Protein AF-A0A1E5WBP1-F1 (afdb_monomer)

Solvent-accessible surface area (backbone atoms only — not comparable to full-atom values): 3690 Å² total; per-residue (Å²): 136,83,78,83,76,55,64,69,59,50,52,38,50,51,51,53,48,57,40,64,67,44,89,53,71,88,70,34,66,54,71,74,55,49,50,33,40,68,73,63,72,59,45,93,69,64,80,77,67,80,71,81,78,73,87,127

Organism: NCBI:txid888268

Mean predicted aligned error: 10.85 Å

Foldseek 3Di:
DDDPPD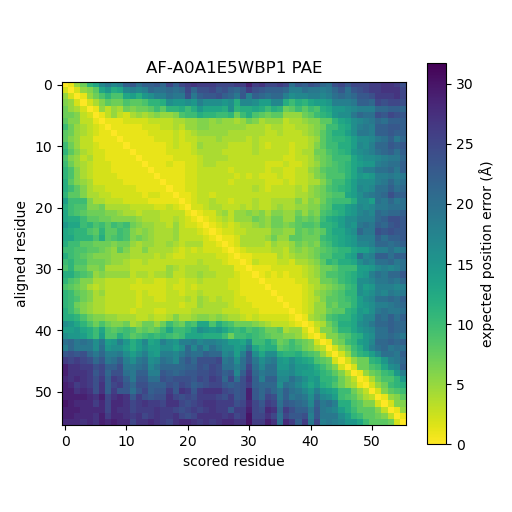VVLVVLVVVLVVQCVDPDPVSRDDPVVNVCSNVVVPDPPDPPPPPPPDDD

Structure (mmCIF, N/CA/C/O backbone):
data_AF-A0A1E5WBP1-F1
#
_entry.id   AF-A0A1E5WBP1-F1
#
loop_
_atom_site.group_PDB
_atom_site.id
_atom_site.type_symbol
_atom_site.label_atom_id
_atom_site.label_alt_id
_atom_site.label_comp_id
_atom_site.label_asym_id
_atom_site.label_entity_id
_atom_site.label_seq_id
_atom_site.pdbx_PDB_ins_code
_atom_site.Cartn_x
_atom_site.Cartn_y
_atom_site.Cartn_z
_atom_site.occupancy
_atom_site.B_iso_or_equiv
_atom_site.auth_seq_id
_atom_site.auth_comp_id
_atom_site.auth_asym_id
_atom_site.auth_atom_id
_atom_site.pdbx_PDB_model_num
ATOM 1 N N . LEU A 1 1 ? 20.218 -10.431 -14.656 1.00 44.25 1 LEU A N 1
ATOM 2 C CA . LEU A 1 1 ? 18.754 -10.424 -14.475 1.00 44.25 1 LEU A CA 1
ATOM 3 C C . LEU A 1 1 ? 18.365 -9.003 -14.114 1.00 44.25 1 LEU A C 1
ATOM 5 O O . LEU A 1 1 ? 18.530 -8.625 -12.966 1.00 44.25 1 LEU A O 1
ATOM 9 N N . GLY A 1 2 ? 18.016 -8.187 -15.108 1.00 59.91 2 GLY A N 1
ATOM 10 C CA . GLY A 1 2 ? 17.375 -6.904 -14.835 1.00 59.91 2 GLY A CA 1
ATOM 11 C C . GLY A 1 2 ? 15.898 -7.199 -14.644 1.00 59.91 2 GLY A C 1
ATOM 12 O O . GLY A 1 2 ? 15.281 -7.740 -15.555 1.00 59.91 2 GLY A O 1
ATOM 13 N N . GLU A 1 3 ? 15.369 -6.963 -13.451 1.00 71.19 3 GLU A N 1
ATOM 14 C CA . GLU A 1 3 ? 13.924 -6.954 -13.261 1.00 71.19 3 GLU A CA 1
ATOM 15 C C . GLU A 1 3 ? 13.402 -5.693 -13.949 1.00 71.19 3 GLU A C 1
ATOM 17 O O . GLU A 1 3 ? 13.755 -4.579 -13.558 1.00 71.19 3 GLU A O 1
ATOM 22 N N . ASP A 1 4 ? 12.622 -5.862 -15.016 1.00 77.75 4 ASP A N 1
ATOM 23 C CA . ASP A 1 4 ? 11.868 -4.766 -15.611 1.00 77.75 4 ASP A CA 1
ATOM 24 C C . ASP A 1 4 ? 10.858 -4.284 -14.568 1.00 77.75 4 ASP A C 1
ATOM 26 O O . ASP A 1 4 ? 9.837 -4.923 -14.305 1.00 77.75 4 ASP A O 1
ATOM 30 N N . ILE A 1 5 ? 11.191 -3.177 -13.906 1.00 76.00 5 ILE A N 1
ATOM 31 C CA . ILE A 1 5 ? 10.323 -2.570 -12.906 1.00 76.00 5 ILE A CA 1
ATOM 32 C C . ILE A 1 5 ? 9.118 -1.979 -13.640 1.00 76.00 5 ILE A C 1
ATOM 34 O O . ILE A 1 5 ? 9.236 -0.985 -14.359 1.00 76.00 5 ILE A O 1
ATOM 38 N N . ASP A 1 6 ? 7.946 -2.578 -13.434 1.00 84.19 6 ASP A N 1
ATOM 39 C CA . ASP A 1 6 ? 6.695 -2.043 -13.955 1.00 84.19 6 ASP A CA 1
ATOM 40 C C . ASP A 1 6 ? 6.367 -0.732 -13.226 1.00 84.19 6 ASP A C 1
ATOM 42 O O . ASP A 1 6 ? 5.971 -0.704 -12.055 1.00 84.19 6 ASP A O 1
ATOM 46 N N . MET A 1 7 ? 6.538 0.382 -13.936 1.00 86.12 7 MET A N 1
ATOM 47 C CA . MET A 1 7 ? 6.282 1.723 -13.411 1.00 86.12 7 MET A CA 1
ATOM 48 C C . MET A 1 7 ? 4.838 1.898 -12.916 1.00 86.12 7 MET A C 1
ATOM 50 O O . MET A 1 7 ? 4.605 2.680 -11.995 1.00 86.12 7 MET A O 1
ATOM 54 N N . VAL A 1 8 ? 3.874 1.139 -13.450 1.00 84.50 8 VAL A N 1
ATOM 55 C CA . VAL A 1 8 ? 2.481 1.136 -12.9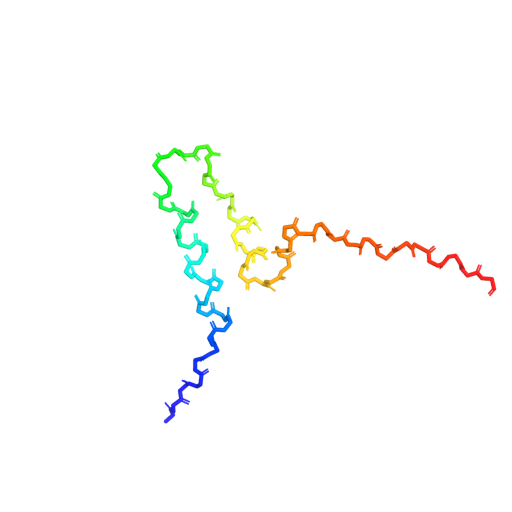75 1.00 84.50 8 VAL A CA 1
ATOM 56 C C . VAL A 1 8 ? 2.383 0.483 -11.598 1.00 84.50 8 VAL A C 1
ATOM 58 O O . VAL A 1 8 ? 1.633 0.948 -10.736 1.00 84.50 8 VAL A O 1
ATOM 61 N N . GLN A 1 9 ? 3.143 -0.586 -11.358 1.00 84.38 9 GLN A N 1
ATOM 62 C CA . GLN A 1 9 ? 3.202 -1.230 -10.048 1.00 84.38 9 GLN A CA 1
ATOM 63 C C . GLN A 1 9 ? 3.886 -0.323 -9.018 1.00 84.38 9 GLN A C 1
ATOM 65 O O . GLN A 1 9 ? 3.411 -0.221 -7.884 1.00 84.38 9 GLN A O 1
ATOM 70 N N . VAL A 1 10 ? 4.936 0.396 -9.426 1.00 89.38 10 VAL A N 1
ATOM 71 C CA . VAL A 1 10 ? 5.611 1.400 -8.588 1.00 89.38 10 VAL A CA 1
ATOM 72 C C . VAL A 1 10 ? 4.669 2.541 -8.220 1.00 89.38 10 VAL A C 1
ATOM 74 O O . VAL A 1 10 ? 4.567 2.892 -7.045 1.00 89.38 10 VAL A O 1
ATOM 77 N N . GLU A 1 11 ? 3.934 3.096 -9.185 1.00 88.31 11 GLU A N 1
ATOM 78 C CA . GLU A 1 11 ? 2.979 4.178 -8.931 1.00 88.31 11 GLU A CA 1
ATOM 79 C C . GLU A 1 11 ? 1.896 3.749 -7.926 1.00 88.31 11 GLU A C 1
ATOM 81 O O . GLU A 1 11 ? 1.593 4.478 -6.977 1.00 88.31 11 GLU A O 1
ATOM 86 N N . ARG A 1 12 ? 1.358 2.531 -8.072 1.00 87.31 12 ARG A N 1
ATOM 87 C CA . ARG A 1 12 ? 0.375 1.967 -7.129 1.00 87.31 12 ARG A CA 1
ATOM 88 C C . ARG A 1 12 ? 0.963 1.765 -5.737 1.00 87.31 12 ARG A C 1
ATOM 90 O O . ARG A 1 12 ? 0.310 2.102 -4.750 1.00 87.31 12 ARG A O 1
ATOM 97 N N . ALA A 1 13 ? 2.184 1.241 -5.647 1.00 88.12 13 ALA A N 1
ATOM 98 C CA . ALA A 1 13 ? 2.870 1.048 -4.374 1.00 88.12 13 ALA A CA 1
ATOM 99 C C . ALA A 1 13 ? 3.120 2.389 -3.666 1.00 88.12 13 ALA A C 1
ATOM 101 O O . ALA A 1 13 ? 2.858 2.507 -2.466 1.00 88.12 13 ALA A O 1
ATOM 102 N N . LEU A 1 14 ? 3.543 3.421 -4.402 1.00 90.25 14 LEU A N 1
ATOM 103 C CA . LEU A 1 14 ? 3.720 4.773 -3.870 1.00 90.25 14 LEU A CA 1
ATOM 104 C C . LEU A 1 14 ? 2.402 5.366 -3.376 1.00 90.25 14 LEU A C 1
ATOM 106 O O . LEU A 1 14 ? 2.353 5.866 -2.253 1.00 90.25 14 LEU A O 1
ATOM 110 N N . GLN A 1 15 ? 1.322 5.258 -4.157 1.00 87.38 15 GLN A N 1
ATOM 111 C CA . GLN A 1 15 ? -0.003 5.689 -3.714 1.00 87.38 15 GLN A CA 1
ATOM 112 C C . GLN A 1 15 ? -0.366 5.005 -2.395 1.00 87.38 15 GLN A C 1
ATOM 114 O O . GLN A 1 15 ? -0.567 5.690 -1.398 1.00 87.38 15 GLN A O 1
ATOM 119 N N . VAL A 1 16 ? -0.366 3.671 -2.338 1.00 89.00 16 VAL A N 1
ATOM 120 C CA . VAL A 1 16 ? -0.663 2.915 -1.106 1.00 89.00 16 VAL A CA 1
ATOM 121 C C . VAL A 1 16 ? 0.195 3.379 0.074 1.00 89.00 16 VAL A C 1
ATOM 123 O O . VAL A 1 16 ? -0.332 3.570 1.169 1.00 89.00 16 VAL A O 1
ATOM 126 N N . SER A 1 17 ? 1.486 3.623 -0.153 1.00 89.88 17 SER A N 1
ATOM 127 C CA . SER A 1 17 ? 2.416 4.096 0.879 1.00 89.88 17 SER A CA 1
ATOM 128 C C . SER A 1 17 ? 1.964 5.431 1.475 1.00 89.88 17 SER A C 1
ATOM 130 O O . SER A 1 17 ? 1.880 5.559 2.697 1.00 89.88 17 SER A O 1
ATOM 132 N N . PHE A 1 18 ? 1.573 6.395 0.636 1.00 88.62 18 PHE A N 1
ATOM 133 C CA . PHE A 1 18 ? 1.024 7.672 1.102 1.00 88.62 18 PHE A CA 1
ATOM 134 C C . PHE A 1 18 ? -0.254 7.501 1.933 1.00 88.62 18 PHE A C 1
ATOM 136 O O . PHE A 1 18 ? -0.415 8.169 2.954 1.00 88.62 18 PHE A O 1
ATOM 143 N N . TRP A 1 19 ? -1.145 6.586 1.545 1.00 86.38 19 TRP A N 1
ATOM 144 C CA . TRP A 1 19 ? -2.371 6.308 2.303 1.00 86.38 19 TRP A CA 1
ATOM 145 C C . TRP A 1 19 ? -2.092 5.635 3.657 1.00 86.38 19 TRP A C 1
ATOM 147 O O . TRP A 1 19 ? -2.817 5.873 4.622 1.00 86.38 19 TRP A O 1
ATOM 157 N N . CYS A 1 20 ? -1.037 4.825 3.759 1.00 88.56 20 CYS A N 1
ATOM 158 C CA . CYS A 1 20 ? -0.639 4.165 5.005 1.00 88.56 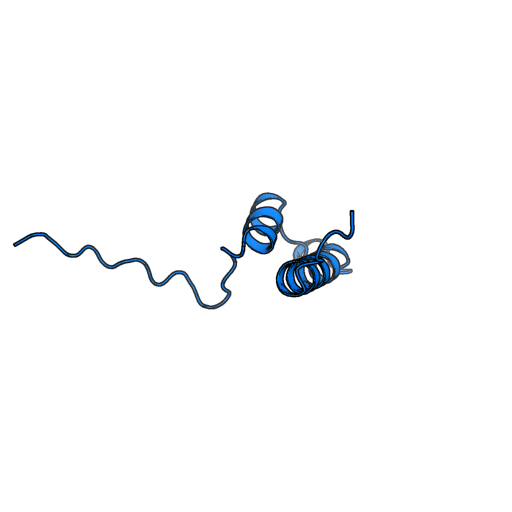20 CYS A CA 1
ATOM 159 C C . CYS A 1 20 ? 0.073 5.104 5.994 1.00 88.56 20 CYS A C 1
ATOM 161 O O . CYS A 1 20 ? -0.022 4.893 7.204 1.00 88.56 20 CYS A O 1
ATOM 163 N N . ILE A 1 21 ? 0.769 6.132 5.498 1.00 89.62 21 ILE A N 1
ATOM 164 C CA . ILE A 1 21 ? 1.550 7.078 6.317 1.00 89.62 21 ILE A CA 1
ATOM 165 C C . ILE A 1 21 ? 0.679 8.219 6.880 1.00 89.62 21 ILE A C 1
ATOM 167 O O . ILE A 1 21 ? 1.116 8.930 7.781 1.00 89.62 21 ILE A O 1
ATOM 171 N N . GLN A 1 22 ? -0.570 8.358 6.419 1.00 85.06 22 GLN A N 1
ATOM 172 C CA . GLN A 1 22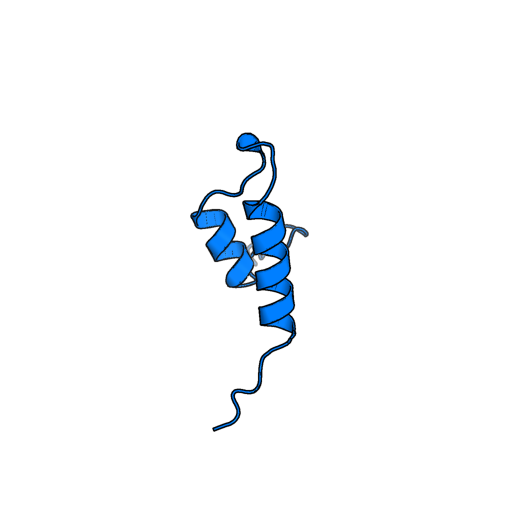 ? -1.548 9.336 6.915 1.00 85.06 22 GLN A CA 1
ATOM 173 C C . GLN A 1 22 ? -1.530 9.474 8.451 1.00 85.06 22 GLN A C 1
ATOM 175 O O . GLN A 1 22 ? -1.589 8.483 9.192 1.00 85.06 22 GLN A O 1
ATOM 180 N N . GLU A 1 23 ? -1.455 10.724 8.915 1.00 86.31 23 GLU A N 1
ATOM 181 C CA . GLU A 1 23 ? -1.370 11.088 10.335 1.00 86.31 23 GLU A CA 1
ATOM 182 C C . GLU A 1 23 ? -2.642 10.697 11.097 1.00 86.31 23 GLU A C 1
ATOM 184 O O . GLU A 1 23 ? -2.580 10.234 12.234 1.00 86.31 23 GLU A O 1
ATOM 189 N N . GLN A 1 24 ? -3.800 10.783 10.436 1.00 87.38 24 GLN A N 1
ATOM 190 C CA . GLN A 1 24 ? -5.066 10.331 10.998 1.00 87.38 24 GLN A CA 1
ATOM 191 C C . GLN A 1 24 ? -5.257 8.819 10.778 1.00 87.38 24 GLN A C 1
ATOM 193 O O . GLN A 1 24 ? -5.409 8.376 9.635 1.00 87.38 24 GLN A O 1
ATOM 198 N N . PRO A 1 25 ? -5.335 8.004 11.846 1.00 80.88 25 PRO A N 1
ATOM 199 C CA . PRO A 1 25 ? -5.463 6.550 11.728 1.00 80.88 25 PRO A CA 1
ATOM 200 C C . PRO A 1 25 ? -6.792 6.110 11.101 1.00 80.88 25 PRO A C 1
ATOM 202 O O . PRO A 1 25 ? -6.860 5.048 10.492 1.00 80.88 25 PRO A O 1
ATOM 205 N N . THR A 1 26 ? -7.838 6.932 11.191 1.00 84.12 26 THR A N 1
ATOM 206 C CA . THR A 1 26 ? -9.151 6.687 10.571 1.00 84.12 26 THR A CA 1
ATOM 207 C C . THR A 1 26 ? -9.128 6.771 9.047 1.00 84.12 26 THR A C 1
ATOM 209 O O . THR A 1 26 ? -10.001 6.204 8.392 1.00 84.12 26 THR A O 1
ATOM 212 N N . GLN A 1 27 ? -8.141 7.463 8.475 1.00 80.50 27 GLN A N 1
ATOM 213 C CA . GLN A 1 27 ? -7.978 7.592 7.027 1.00 80.50 27 GLN A CA 1
ATOM 214 C C . GLN A 1 27 ? -7.106 6.481 6.435 1.00 80.50 27 GLN A C 1
ATOM 216 O O . GLN A 1 27 ? -7.104 6.280 5.217 1.00 80.50 27 GLN A O 1
ATOM 221 N N . ARG A 1 28 ? -6.394 5.726 7.284 1.00 87.38 28 ARG A N 1
ATOM 222 C CA . ARG A 1 28 ? -5.571 4.606 6.833 1.00 87.38 28 ARG A CA 1
ATOM 223 C C . ARG A 1 28 ? -6.467 3.494 6.283 1.00 87.38 28 ARG A C 1
ATOM 225 O O . ARG A 1 28 ? -7.446 3.100 6.921 1.00 87.38 28 ARG A O 1
ATOM 232 N N . PRO A 1 29 ? -6.161 2.964 5.093 1.00 86.81 29 PRO A N 1
ATOM 233 C CA . PRO A 1 29 ? -6.929 1.875 4.519 1.00 86.81 29 PRO A CA 1
ATOM 234 C C . PRO A 1 29 ? -6.748 0.594 5.342 1.00 86.81 29 PRO A C 1
ATOM 236 O O . PRO A 1 29 ? -5.655 0.268 5.795 1.00 86.81 29 PRO A O 1
ATOM 239 N N . SER A 1 30 ? -7.822 -0.185 5.482 1.00 88.94 30 SER A N 1
ATOM 240 C CA . SER A 1 30 ? -7.728 -1.558 5.994 1.00 88.94 30 SER A CA 1
ATOM 241 C C . SER A 1 30 ? -6.838 -2.417 5.089 1.00 88.94 30 SER A C 1
ATOM 243 O O . SER A 1 30 ? -6.821 -2.195 3.877 1.00 88.94 30 SER A O 1
ATOM 245 N N . MET A 1 31 ? -6.217 -3.471 5.620 1.00 88.06 31 MET A N 1
ATOM 246 C CA . MET A 1 31 ? -5.377 -4.377 4.821 1.00 88.06 31 MET A CA 1
ATOM 247 C C . MET A 1 31 ? -6.084 -4.952 3.582 1.00 88.06 31 MET A C 1
ATOM 249 O O . MET A 1 31 ? -5.488 -5.001 2.512 1.00 88.06 31 MET A O 1
ATOM 253 N N . GLY A 1 32 ? -7.376 -5.293 3.665 1.00 86.50 32 GLY A N 1
ATOM 254 C CA . GLY A 1 32 ? -8.131 -5.760 2.490 1.00 86.50 32 GLY A CA 1
ATOM 255 C C . GLY A 1 32 ? -8.260 -4.703 1.383 1.00 86.50 32 GLY A C 1
ATOM 256 O O . GLY A 1 32 ? -8.277 -5.027 0.200 1.00 86.50 32 GLY A O 1
ATOM 257 N N . LYS A 1 33 ? -8.288 -3.424 1.763 1.00 84.38 33 LYS A N 1
ATOM 258 C CA . LYS A 1 33 ? -8.317 -2.281 0.844 1.00 84.38 33 LYS A CA 1
ATOM 259 C C . LYS A 1 33 ? -6.935 -1.991 0.257 1.00 84.38 33 LYS A C 1
ATOM 261 O O . LYS A 1 33 ? -6.843 -1.705 -0.929 1.00 84.38 33 LYS A O 1
ATOM 266 N N . VAL A 1 34 ? -5.875 -2.151 1.050 1.00 88.00 34 VAL A N 1
ATOM 267 C CA . VAL A 1 34 ? -4.479 -2.095 0.581 1.00 88.00 34 VAL A CA 1
ATOM 268 C C . VAL A 1 34 ? -4.217 -3.149 -0.497 1.00 88.00 34 VAL A C 1
ATOM 270 O O . VAL A 1 34 ? -3.691 -2.819 -1.556 1.00 88.00 34 VAL A O 1
ATOM 273 N N . VAL A 1 35 ? -4.651 -4.393 -0.278 1.00 88.69 35 VAL A N 1
ATOM 274 C CA . VAL A 1 35 ? -4.502 -5.474 -1.267 1.00 88.69 35 VAL A CA 1
ATOM 275 C C . VAL A 1 35 ? -5.260 -5.148 -2.557 1.00 88.69 35 VAL A C 1
ATOM 277 O O . VAL A 1 35 ? -4.678 -5.211 -3.634 1.00 88.69 35 VAL A O 1
ATOM 280 N N . GLN A 1 36 ? -6.504 -4.663 -2.461 1.00 84.50 36 GLN A N 1
ATOM 281 C CA . GLN A 1 36 ? -7.269 -4.219 -3.638 1.00 84.50 36 GLN A CA 1
ATOM 282 C C . GLN A 1 36 ? -6.579 -3.083 -4.416 1.00 84.50 36 GLN A C 1
ATOM 284 O O . GLN A 1 36 ? -6.678 -3.019 -5.644 1.00 84.50 36 GLN A O 1
ATOM 289 N N . MET A 1 37 ? -5.881 -2.181 -3.719 1.00 85.75 37 MET A N 1
ATOM 290 C CA . MET A 1 37 ? -5.099 -1.104 -4.337 1.00 85.75 37 MET A CA 1
ATOM 291 C C . MET A 1 37 ? -3.887 -1.626 -5.106 1.00 85.75 37 MET A C 1
ATOM 293 O O . MET A 1 37 ? -3.648 -1.187 -6.231 1.00 85.75 37 MET A O 1
ATOM 297 N N . LEU A 1 38 ? -3.172 -2.600 -4.546 1.00 85.62 38 LEU A N 1
ATOM 298 C CA . LEU A 1 38 ? -2.004 -3.209 -5.186 1.00 85.62 38 LEU A CA 1
ATOM 299 C C . LEU A 1 38 ? -2.392 -4.103 -6.374 1.00 85.62 38 LEU A C 1
ATOM 301 O O . LEU A 1 38 ? -1.750 -4.048 -7.421 1.00 85.62 38 LEU A O 1
ATOM 305 N N . GLU A 1 39 ? -3.496 -4.843 -6.264 1.00 84.88 39 GLU A N 1
ATOM 306 C CA . GLU A 1 39 ? -4.042 -5.685 -7.339 1.00 84.88 39 GLU A CA 1
ATOM 307 C C . GLU A 1 39 ? -4.619 -4.873 -8.516 1.00 84.88 39 GLU A C 1
ATOM 309 O O . GLU A 1 39 ? -5.000 -5.437 -9.541 1.00 84.88 39 GLU A O 1
ATOM 314 N N . GLY A 1 40 ? -4.718 -3.542 -8.396 1.00 75.38 40 GLY A N 1
ATOM 315 C CA . GLY A 1 40 ? -5.293 -2.674 -9.430 1.00 75.38 40 GLY A CA 1
ATOM 316 C C . GLY A 1 40 ? -6.818 -2.761 -9.547 1.00 75.38 40 GLY A C 1
ATOM 317 O O . GLY A 1 40 ? -7.400 -2.189 -10.468 1.00 75.38 40 GLY A O 1
ATOM 318 N N . SER A 1 41 ? -7.482 -3.448 -8.612 1.00 68.75 41 SER A N 1
ATOM 319 C CA . SER A 1 41 ? -8.945 -3.527 -8.531 1.00 68.75 41 SER A CA 1
ATOM 320 C C . SER A 1 41 ? -9.561 -2.306 -7.8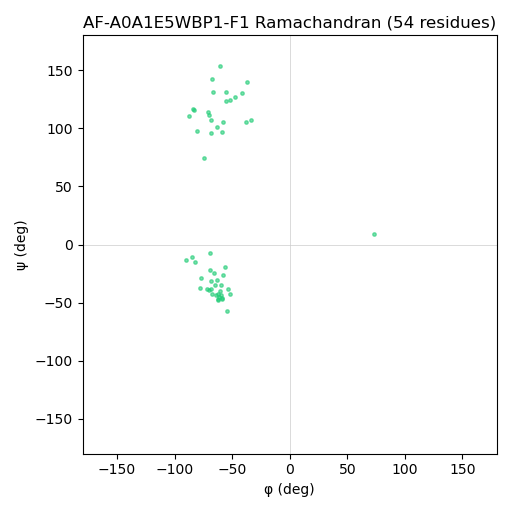31 1.00 68.75 41 SER A C 1
ATOM 322 O O . SER A 1 41 ? -10.760 -2.040 -7.974 1.00 68.75 41 SER A O 1
ATOM 324 N N . TRP A 1 42 ? -8.736 -1.512 -7.138 1.00 64.12 42 TRP A N 1
ATOM 325 C CA . TRP A 1 42 ? -9.074 -0.193 -6.608 1.00 64.12 42 TRP A CA 1
ATOM 326 C C . TRP A 1 42 ? -9.124 0.858 -7.719 1.00 64.12 42 TRP A C 1
ATOM 328 O O . TRP A 1 42 ? -8.262 1.718 -7.877 1.00 64.12 42 TRP A O 1
ATOM 338 N N . THR A 1 43 ? -10.186 0.804 -8.504 1.00 55.88 43 THR A N 1
ATOM 339 C CA . THR A 1 43 ? -10.601 1.944 -9.307 1.00 55.88 43 THR A CA 1
ATOM 340 C C . THR A 1 43 ? -11.524 2.804 -8.443 1.00 55.88 43 THR A C 1
ATOM 342 O O . THR A 1 43 ? -12.644 2.410 -8.117 1.00 55.88 43 TH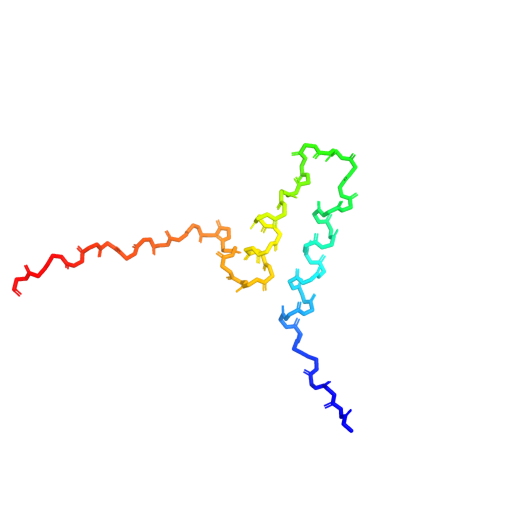R A O 1
ATOM 345 N N . SER A 1 44 ? -11.065 3.998 -8.053 1.00 51.50 44 SER A N 1
ATOM 346 C CA . SER A 1 44 ? -11.913 5.027 -7.420 1.00 51.50 44 SER A CA 1
ATOM 347 C C . SER A 1 44 ? 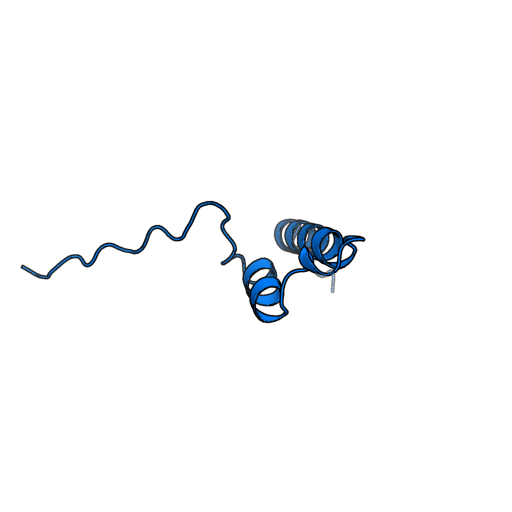-13.117 5.399 -8.296 1.00 51.50 44 SER A C 1
ATOM 349 O O . SER A 1 44 ? -14.138 5.875 -7.803 1.00 51.50 44 SER A O 1
ATOM 351 N N . AR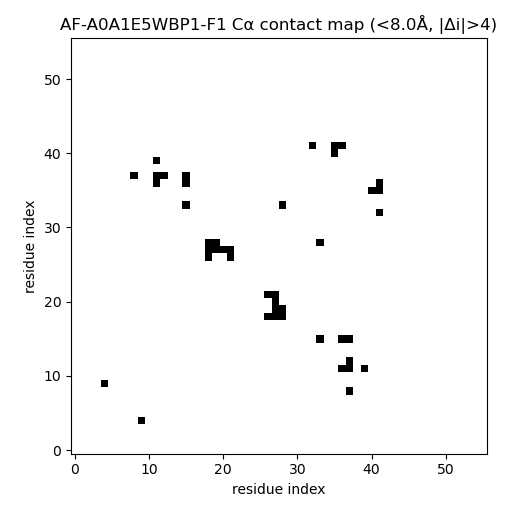G A 1 45 ? -13.048 5.094 -9.597 1.00 49.91 45 ARG A N 1
ATOM 352 C CA . ARG A 1 45 ? -14.215 4.974 -10.466 1.00 49.91 45 ARG A CA 1
ATOM 353 C C . ARG A 1 45 ? -14.821 3.602 -10.230 1.00 49.91 45 ARG A C 1
ATOM 355 O O . ARG A 1 45 ? -14.316 2.617 -10.761 1.00 49.91 45 ARG A O 1
ATOM 362 N N . GLY A 1 46 ? -15.851 3.560 -9.387 1.00 48.59 46 GLY A N 1
ATOM 363 C CA . GLY A 1 46 ? -16.515 2.337 -8.957 1.00 48.59 46 GLY A CA 1
ATOM 364 C C . GLY A 1 46 ? -16.624 1.300 -10.068 1.00 48.59 46 GLY A C 1
ATOM 365 O O . GLY A 1 46 ? -16.892 1.641 -11.222 1.00 48.59 46 GLY A O 1
ATOM 366 N N . ARG A 1 47 ? -16.413 0.031 -9.695 1.00 46.19 47 ARG A N 1
ATOM 367 C CA . ARG A 1 47 ? -16.759 -1.131 -10.514 1.00 46.19 47 ARG A CA 1
ATOM 368 C C . ARG A 1 47 ? -18.023 -0.800 -11.302 1.00 46.19 47 ARG A C 1
ATOM 370 O O . ARG A 1 47 ? -19.114 -0.773 -10.728 1.00 46.19 47 ARG A O 1
ATOM 377 N N . ARG A 1 48 ? -17.897 -0.576 -12.613 1.00 49.97 48 ARG A N 1
ATOM 378 C CA . ARG A 1 48 ? -19.017 -0.820 -13.511 1.00 49.97 48 ARG A CA 1
ATOM 379 C C . ARG A 1 48 ? -19.326 -2.291 -13.297 1.00 49.97 48 ARG A C 1
ATOM 381 O O . ARG A 1 48 ? -18.619 -3.155 -13.807 1.00 49.97 48 ARG A O 1
ATOM 388 N N . ARG A 1 49 ? -20.310 -2.573 -12.437 1.00 48.97 49 ARG A N 1
ATOM 389 C CA . ARG A 1 49 ? -20.914 -3.897 -12.336 1.00 48.97 49 ARG A CA 1
ATOM 390 C C . ARG A 1 49 ? -21.210 -4.290 -13.783 1.00 48.97 49 ARG A C 1
ATOM 392 O O . ARG A 1 49 ? -21.842 -3.484 -14.472 1.00 48.97 49 ARG A O 1
ATOM 399 N N . PRO A 1 50 ? -20.767 -5.456 -14.278 1.00 50.16 50 PRO A N 1
ATOM 400 C CA . PRO A 1 50 ? -21.374 -5.994 -15.476 1.00 50.16 50 PRO A CA 1
ATOM 401 C C . PRO A 1 50 ? -22.852 -6.136 -15.112 1.00 50.16 50 PRO A C 1
ATOM 403 O O . PRO A 1 50 ? -23.211 -6.953 -14.262 1.00 50.16 50 PRO A O 1
ATOM 406 N N . SER A 1 51 ? -23.694 -5.241 -15.635 1.00 54.56 51 SER A N 1
ATOM 407 C CA . SER A 1 51 ? -25.133 -5.431 -15.549 1.00 54.56 51 SER A CA 1
ATOM 408 C C . SER A 1 51 ? -25.382 -6.790 -16.175 1.00 54.56 51 SER A C 1
ATOM 410 O O . SER A 1 51 ? -24.910 -7.039 -17.288 1.00 54.56 51 SER A O 1
ATOM 412 N N . ARG A 1 52 ? -26.023 -7.679 -15.414 1.00 58.31 52 ARG A N 1
ATOM 413 C CA . ARG A 1 52 ? -26.534 -8.963 -15.884 1.00 58.31 52 ARG A CA 1
ATOM 414 C C . ARG A 1 52 ? -27.094 -8.755 -17.292 1.00 58.31 52 ARG A C 1
ATOM 416 O O . ARG A 1 52 ? -28.161 -8.167 -17.433 1.00 58.31 52 ARG A O 1
ATOM 423 N N . ARG A 1 53 ? -26.387 -9.220 -18.329 1.00 57.38 53 ARG A N 1
ATOM 424 C CA . ARG A 1 53 ? -27.055 -9.561 -19.583 1.00 57.38 53 ARG A CA 1
ATOM 425 C C . ARG A 1 53 ? -27.879 -10.782 -19.223 1.00 57.38 53 ARG A C 1
ATOM 427 O O . ARG A 1 53 ? -27.343 -11.876 -19.084 1.00 57.38 53 ARG A O 1
ATOM 434 N N . THR A 1 54 ? -29.147 -10.554 -18.915 1.00 60.25 54 THR A N 1
ATOM 435 C CA . THR A 1 54 ? -30.146 -11.611 -18.949 1.00 60.25 54 THR A CA 1
ATOM 436 C C . THR A 1 54 ? -30.039 -12.263 -20.320 1.00 60.25 54 THR A C 1
ATOM 438 O O . THR A 1 54 ? -30.057 -11.568 -21.335 1.00 60.25 54 THR A O 1
ATOM 441 N N . ALA A 1 55 ? -29.833 -13.576 -20.325 1.00 54.22 55 ALA A N 1
ATOM 442 C CA . ALA A 1 55 ? -29.973 -14.389 -21.514 1.00 54.22 55 ALA A CA 1
ATOM 443 C C . ALA A 1 55 ? -31.379 -14.179 -22.103 1.00 54.22 55 ALA A C 1
ATOM 445 O 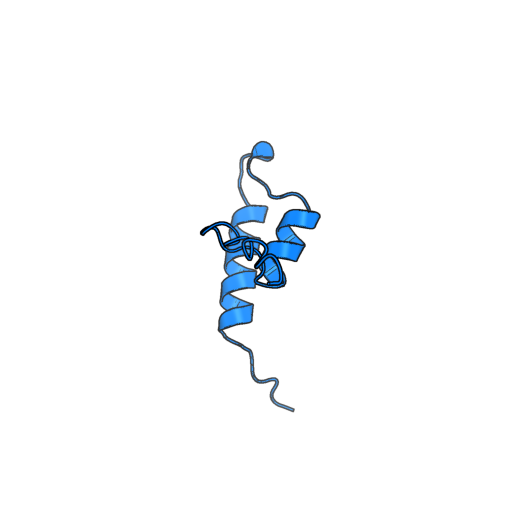O . ALA A 1 55 ? -32.369 -14.237 -21.370 1.00 54.22 55 ALA A O 1
ATOM 446 N N . SER A 1 56 ? -31.436 -13.926 -23.406 1.00 57.44 56 SER A N 1
ATOM 447 C CA . SER A 1 56 ? -32.565 -14.237 -24.284 1.00 57.44 56 SER A CA 1
ATOM 448 C C . SER A 1 56 ? -32.004 -14.997 -25.466 1.00 57.44 56 SER A C 1
ATOM 450 O O . SER A 1 56 ? -30.915 -14.588 -25.934 1.00 57.44 56 SER A O 1
#

pLDDT: mean 75.47, std 15.29, range [44.25, 90.25]

Secondary structure (DSSP, 8-state):
------HHHHHHHHHHHHHHH-SSGGGSPPHHHHHHHHTT---SS-----------

Radius of gyration: 15.89 Å; Cα contacts (8 Å, |Δi|>4): 22; chains: 1; bounding box: 51×26×36 Å

Sequence (56 aa):
LGEDIDMVQVERALQVSFWCIQEQPTQRPSMGKVVQMLEGSWTSRGRRRPSRRTAS